Protein AF-A0A8S0W177-F1 (afdb_monomer_lite)

Sequence (108 aa):
MKLSSIFYAFTLFVAVAQGSSEYDELEARQWLDDLSARELVLDYHARSGVLEEFSTRELIDELQGRLERRGQGHSKPKPPPPYVCPYCGAKYNTAKEAKDCSKFCKAK

pLDDT: mean 79.15, std 9.21, range [53.62, 91.69]

Organism: Cyclocybe aegerita (NCBI:txid1973307)

Structure (mmCIF, N/CA/C/O backbone):
data_AF-A0A8S0W177-F1
#
_entry.id   AF-A0A8S0W177-F1
#
loop_
_atom_site.group_PDB
_atom_site.id
_atom_site.type_symbol
_atom_site.label_atom_id
_atom_site.label_alt_id
_atom_site.label_comp_id
_atom_site.label_asym_id
_atom_site.label_entity_id
_atom_site.label_seq_id
_atom_site.pdbx_PDB_ins_code
_atom_site.Cartn_x
_atom_site.Cartn_y
_atom_site.Cartn_z
_atom_site.occupancy
_atom_site.B_iso_or_equiv
_atom_site.auth_seq_id
_atom_site.auth_comp_id
_atom_site.auth_asym_id
_atom_site.auth_atom_id
_atom_site.pdbx_PDB_model_num
ATOM 1 N N . MET A 1 1 ? 56.569 -14.105 -56.893 1.00 53.62 1 MET A N 1
ATOM 2 C CA . MET A 1 1 ? 55.993 -14.446 -55.569 1.00 53.62 1 MET A CA 1
ATOM 3 C C . MET A 1 1 ? 55.745 -13.186 -54.720 1.00 53.62 1 MET A C 1
ATOM 5 O O . MET A 1 1 ? 56.339 -13.046 -53.664 1.00 53.62 1 MET A O 1
ATOM 9 N N . LYS A 1 2 ? 54.907 -12.236 -55.170 1.00 58.22 2 LYS A N 1
ATOM 10 C CA . LYS A 1 2 ? 54.583 -11.006 -54.398 1.00 58.22 2 LYS A CA 1
ATOM 11 C C . LYS A 1 2 ? 53.079 -10.740 -54.230 1.00 58.22 2 LYS A C 1
ATOM 13 O O . LYS A 1 2 ? 52.703 -9.927 -53.400 1.00 58.22 2 LYS A O 1
ATOM 18 N N . LEU A 1 3 ? 52.228 -11.453 -54.975 1.00 64.44 3 LEU A N 1
ATOM 19 C CA . LEU A 1 3 ? 50.773 -11.279 -54.930 1.00 64.44 3 LEU A CA 1
ATOM 20 C C . LEU A 1 3 ? 50.144 -11.862 -53.656 1.00 64.44 3 LEU A C 1
ATOM 22 O O . LEU A 1 3 ? 49.213 -11.261 -53.1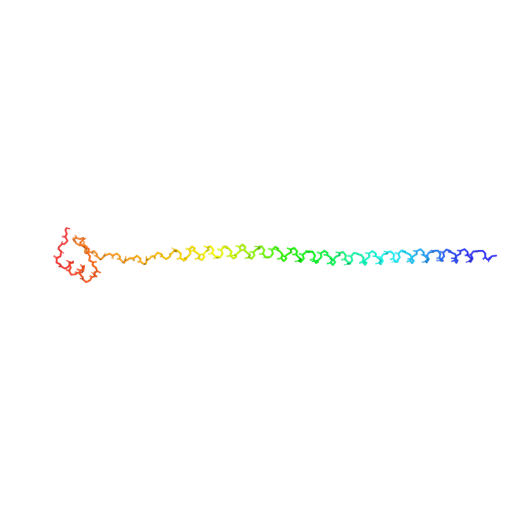39 1.00 64.44 3 LEU A O 1
ATOM 26 N N . SER A 1 4 ? 50.670 -12.959 -53.090 1.00 71.38 4 SER A N 1
ATOM 27 C CA . SER A 1 4 ? 50.062 -13.549 -51.884 1.00 71.38 4 SER A CA 1
ATOM 28 C C . SER A 1 4 ? 50.151 -12.625 -50.667 1.00 71.38 4 SER A C 1
ATOM 30 O O . SER A 1 4 ? 49.182 -12.514 -49.930 1.00 71.38 4 SER A O 1
ATOM 32 N N . SER A 1 5 ? 51.254 -11.886 -50.500 1.00 72.38 5 SER A N 1
ATOM 33 C CA . SER A 1 5 ? 51.424 -10.931 -49.392 1.00 72.38 5 SER A CA 1
ATOM 34 C C . SER A 1 5 ? 50.380 -9.805 -49.420 1.00 72.38 5 SER A C 1
ATOM 36 O O . SER A 1 5 ? 49.825 -9.437 -48.388 1.00 72.38 5 SER A O 1
ATOM 38 N N . ILE A 1 6 ? 50.043 -9.312 -50.618 1.00 79.25 6 ILE A N 1
ATOM 39 C CA . ILE A 1 6 ? 49.026 -8.266 -50.802 1.00 79.25 6 ILE A CA 1
ATOM 40 C C . ILE A 1 6 ? 47.628 -8.818 -50.500 1.00 79.25 6 ILE A C 1
ATOM 42 O O . ILE A 1 6 ? 46.839 -8.149 -49.839 1.00 79.25 6 ILE A O 1
ATOM 46 N N . PHE A 1 7 ? 47.338 -10.053 -50.921 1.00 79.75 7 PHE A N 1
ATOM 47 C CA . PHE A 1 7 ? 46.072 -10.716 -50.601 1.00 79.75 7 PHE A CA 1
ATOM 48 C C . PHE A 1 7 ? 45.883 -10.901 -49.092 1.00 79.75 7 PHE A C 1
ATOM 50 O O . PHE A 1 7 ? 44.824 -10.554 -48.579 1.00 79.75 7 PHE A O 1
ATOM 57 N N . TYR A 1 8 ? 46.910 -11.363 -48.370 1.00 81.50 8 TYR A N 1
ATOM 58 C CA . TYR A 1 8 ? 46.830 -11.517 -46.914 1.00 81.50 8 TYR A CA 1
ATOM 59 C C . TYR A 1 8 ? 46.623 -10.183 -46.193 1.00 81.50 8 TYR A C 1
ATOM 61 O O . TYR A 1 8 ? 45.790 -10.097 -45.289 1.00 81.50 8 TYR A O 1
ATOM 69 N N . ALA A 1 9 ? 47.329 -9.131 -46.617 1.00 81.06 9 ALA A N 1
ATOM 70 C CA . ALA A 1 9 ? 47.154 -7.794 -46.058 1.00 81.06 9 ALA A CA 1
ATOM 71 C C . ALA A 1 9 ? 45.731 -7.259 -46.289 1.00 81.06 9 ALA A C 1
ATOM 73 O O . ALA A 1 9 ? 45.131 -6.694 -45.376 1.00 81.06 9 ALA A O 1
ATOM 74 N N . PHE A 1 10 ? 45.161 -7.491 -47.475 1.00 81.25 10 PHE A N 1
ATOM 75 C CA . PHE A 1 10 ? 43.802 -7.061 -47.796 1.00 81.25 10 PHE A CA 1
ATOM 76 C C . PHE A 1 10 ? 42.750 -7.823 -46.980 1.00 81.25 10 PHE A C 1
ATOM 78 O O . PHE A 1 10 ? 41.836 -7.211 -46.435 1.00 81.25 10 PHE A O 1
ATOM 85 N N . THR A 1 11 ? 42.904 -9.142 -46.818 1.00 80.44 11 THR A N 1
ATOM 86 C CA . THR A 1 11 ? 41.987 -9.942 -45.989 1.00 80.44 11 THR A CA 1
ATOM 87 C C . THR A 1 11 ? 42.041 -9.555 -44.513 1.00 80.44 11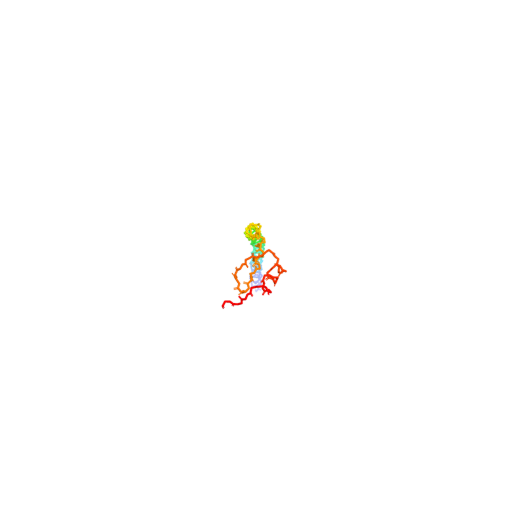 THR A C 1
ATOM 89 O O . THR A 1 11 ? 41.000 -9.496 -43.867 1.00 80.44 11 THR A O 1
ATOM 92 N N . LEU A 1 12 ? 43.229 -9.235 -43.987 1.00 80.75 12 LEU A N 1
ATOM 93 C CA . LEU A 1 12 ? 43.383 -8.746 -42.614 1.00 80.75 12 LEU A CA 1
ATOM 94 C C . LEU A 1 12 ? 42.721 -7.379 -42.427 1.00 80.75 12 LEU A C 1
ATOM 96 O O . LEU A 1 12 ? 42.032 -7.172 -41.436 1.00 80.75 12 LEU A O 1
ATOM 100 N N . PHE A 1 13 ? 42.888 -6.463 -43.383 1.00 79.38 13 PHE A N 1
ATOM 101 C CA . PHE A 1 13 ? 42.286 -5.133 -43.305 1.00 79.38 13 PHE A CA 1
ATOM 102 C C . PHE A 1 13 ? 40.753 -5.188 -43.344 1.00 79.38 13 PHE A C 1
ATOM 104 O O . PHE A 1 13 ? 40.099 -4.528 -42.543 1.00 79.38 13 PHE A O 1
ATOM 111 N N . VAL A 1 14 ? 40.178 -6.016 -44.224 1.00 80.69 14 VAL A N 1
ATOM 112 C CA . VAL A 1 14 ? 38.722 -6.226 -44.288 1.00 80.69 14 VAL A CA 1
ATOM 113 C C . VAL A 1 14 ? 38.199 -6.858 -42.997 1.00 80.69 14 VAL A C 1
ATOM 115 O O . VAL A 1 14 ? 37.195 -6.390 -42.471 1.00 80.69 14 VAL A O 1
ATOM 118 N N . ALA A 1 15 ? 38.896 -7.857 -42.445 1.00 75.62 15 ALA A N 1
ATOM 119 C CA . ALA A 1 15 ? 38.500 -8.489 -41.186 1.00 75.62 15 ALA A CA 1
ATOM 120 C C . ALA A 1 15 ? 38.542 -7.512 -39.997 1.00 75.62 15 ALA A C 1
ATOM 122 O O . ALA A 1 15 ? 37.631 -7.507 -39.175 1.00 75.62 15 ALA A O 1
ATOM 123 N N . VAL A 1 16 ? 39.565 -6.653 -39.922 1.00 75.50 16 VAL A N 1
ATOM 124 C CA . VAL A 1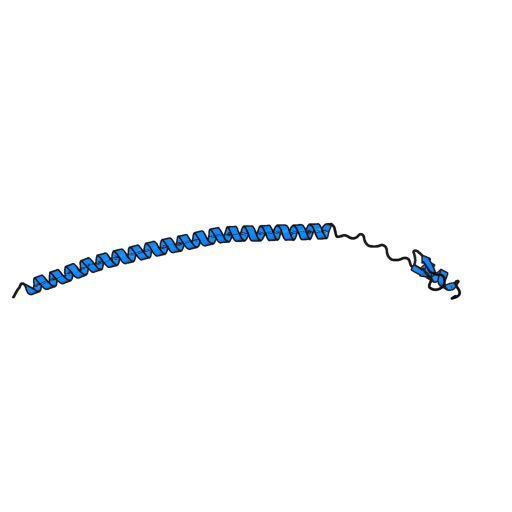 16 ? 39.666 -5.618 -38.879 1.00 75.50 16 VAL A CA 1
ATOM 125 C C . VAL A 1 16 ? 38.576 -4.557 -39.043 1.00 75.50 16 VAL A C 1
ATOM 127 O O . VAL A 1 16 ? 37.961 -4.178 -38.053 1.00 75.50 16 VAL A O 1
ATOM 130 N N . ALA A 1 17 ? 38.294 -4.116 -40.273 1.00 72.88 17 ALA A N 1
ATOM 131 C CA . ALA A 1 17 ? 37.257 -3.121 -40.544 1.00 72.88 17 ALA A CA 1
ATOM 132 C C . ALA A 1 17 ? 35.837 -3.641 -40.244 1.00 72.88 17 ALA A C 1
ATOM 134 O O . ALA A 1 17 ? 35.007 -2.903 -39.715 1.00 72.88 17 ALA A O 1
ATOM 135 N N . GLN A 1 18 ? 35.559 -4.912 -40.553 1.00 73.94 18 GLN A N 1
ATOM 136 C CA . GLN A 1 18 ? 34.291 -5.558 -40.196 1.00 73.94 18 GLN A CA 1
ATOM 137 C C . GLN A 1 18 ? 34.173 -5.738 -38.680 1.00 73.94 18 GLN A C 1
ATOM 139 O O . GLN A 1 18 ? 33.160 -5.352 -38.098 1.00 73.94 18 GLN A O 1
ATOM 144 N N . GLY A 1 19 ? 35.240 -6.214 -38.031 1.00 70.06 19 GLY A N 1
ATOM 145 C CA . GLY A 1 19 ? 35.283 -6.366 -36.579 1.00 70.06 19 GLY A CA 1
ATOM 146 C C . GLY A 1 19 ? 35.056 -5.049 -35.836 1.00 70.06 19 GLY A C 1
ATOM 147 O O . GLY A 1 19 ? 34.295 -5.029 -34.877 1.00 70.06 19 GLY A O 1
ATOM 148 N N . SER A 1 20 ? 35.636 -3.931 -36.294 1.00 68.44 20 SER A N 1
ATOM 149 C CA . SER A 1 20 ? 35.395 -2.625 -35.662 1.00 68.44 20 SER A CA 1
ATOM 150 C C . SER A 1 20 ? 33.940 -2.171 -35.778 1.00 68.44 20 SER A C 1
ATOM 152 O O . SER A 1 20 ? 33.392 -1.667 -34.806 1.00 68.44 20 SER A O 1
ATOM 154 N N . SER A 1 21 ? 33.289 -2.396 -36.927 1.00 72.31 21 SER A N 1
ATOM 155 C CA . SER A 1 21 ? 31.881 -2.009 -37.099 1.00 72.31 21 SER A CA 1
ATOM 156 C C . SER A 1 21 ? 30.920 -2.836 -36.243 1.00 72.31 21 SER A C 1
ATOM 158 O O . SER A 1 21 ? 29.949 -2.299 -35.720 1.00 72.31 21 SER A O 1
ATOM 160 N N . GLU A 1 22 ? 31.207 -4.128 -36.062 1.00 72.50 22 GLU A N 1
ATOM 161 C CA . GLU A 1 22 ? 30.406 -5.002 -35.201 1.00 72.50 22 GLU A CA 1
ATOM 162 C C . GLU A 1 22 ? 30.591 -4.656 -33.718 1.00 72.50 22 GLU A C 1
ATOM 164 O O . GLU A 1 22 ? 29.627 -4.700 -32.955 1.00 72.50 22 GLU A O 1
ATOM 169 N N . TYR A 1 23 ? 31.807 -4.270 -33.311 1.00 74.31 23 TYR A N 1
ATOM 170 C CA . TYR A 1 23 ? 32.082 -3.792 -31.953 1.00 74.31 23 TYR A CA 1
ATOM 171 C C . TYR A 1 23 ? 31.312 -2.505 -31.632 1.00 74.31 23 TYR A C 1
ATOM 173 O O . TYR A 1 23 ? 30.645 -2.451 -30.598 1.00 74.31 23 TYR A O 1
ATOM 181 N N . ASP A 1 24 ? 31.340 -1.519 -32.534 1.00 81.12 24 ASP A N 1
ATOM 182 C CA . ASP A 1 24 ? 30.609 -0.256 -32.365 1.00 81.12 24 ASP A CA 1
ATOM 183 C C . ASP A 1 24 ? 29.087 -0.483 -32.291 1.00 81.12 24 ASP A C 1
ATOM 185 O O . ASP A 1 24 ? 28.388 0.142 -31.490 1.00 81.12 24 ASP A O 1
ATOM 189 N N . GLU A 1 25 ? 28.548 -1.409 -33.093 1.00 84.50 25 GLU A N 1
ATOM 190 C CA . GLU A 1 25 ? 27.122 -1.751 -33.054 1.00 84.50 25 GLU A CA 1
ATOM 191 C C . GLU A 1 25 ? 26.725 -2.429 -31.732 1.00 84.50 25 GLU A C 1
ATOM 193 O O . GLU A 1 25 ? 25.659 -2.148 -31.176 1.00 84.50 25 GLU A O 1
ATOM 198 N N . LEU A 1 26 ? 27.574 -3.314 -31.206 1.00 83.75 26 LEU A N 1
ATOM 199 C CA . LEU A 1 26 ? 27.302 -4.039 -29.967 1.00 83.75 26 LEU A CA 1
ATOM 200 C C . LEU A 1 26 ? 27.366 -3.116 -28.741 1.00 83.75 26 LEU A C 1
ATOM 202 O O . LEU A 1 26 ? 26.524 -3.228 -27.847 1.00 83.75 26 LEU A O 1
ATOM 206 N N . GLU A 1 27 ? 28.306 -2.168 -28.731 1.00 86.56 27 GLU A N 1
ATOM 207 C CA . GLU A 1 27 ? 28.409 -1.124 -27.705 1.00 86.56 27 GLU A CA 1
ATOM 208 C C . GLU A 1 27 ? 27.202 -0.172 -27.745 1.00 86.56 27 GLU A C 1
ATOM 210 O O . GLU A 1 27 ? 26.599 0.113 -26.707 1.00 86.56 27 GLU A O 1
ATOM 215 N N . ALA A 1 28 ? 26.768 0.246 -28.939 1.00 86.06 28 ALA A N 1
ATOM 216 C CA . ALA A 1 28 ? 25.574 1.077 -29.098 1.00 86.06 28 ALA A CA 1
ATOM 217 C C . ALA A 1 28 ? 24.299 0.376 -28.594 1.00 86.06 28 ALA A C 1
ATOM 219 O O . ALA A 1 28 ? 23.452 1.010 -27.958 1.00 86.06 28 ALA A O 1
ATOM 220 N N . ARG A 1 29 ? 24.163 -0.935 -28.838 1.00 87.69 29 ARG A N 1
ATOM 221 C CA . ARG A 1 29 ? 23.042 -1.736 -28.316 1.00 87.69 29 ARG A CA 1
ATOM 222 C C . ARG A 1 29 ? 23.073 -1.840 -26.796 1.00 87.69 29 ARG A C 1
ATOM 224 O O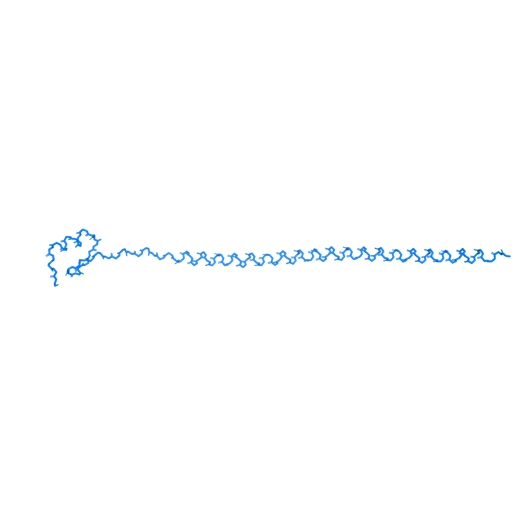 . ARG A 1 29 ? 22.048 -1.598 -26.171 1.00 87.69 29 ARG A O 1
ATOM 231 N N . GLN A 1 30 ? 24.232 -2.128 -26.201 1.00 89.00 30 GLN A N 1
ATOM 232 C CA . GLN A 1 30 ? 24.366 -2.173 -24.739 1.00 89.00 30 GLN A CA 1
ATOM 233 C C . GLN A 1 30 ? 24.005 -0.837 -24.089 1.00 89.00 30 GLN A C 1
ATOM 235 O O . GLN A 1 30 ? 23.321 -0.813 -23.070 1.00 89.00 30 GLN A O 1
ATOM 240 N N . TRP A 1 31 ? 24.4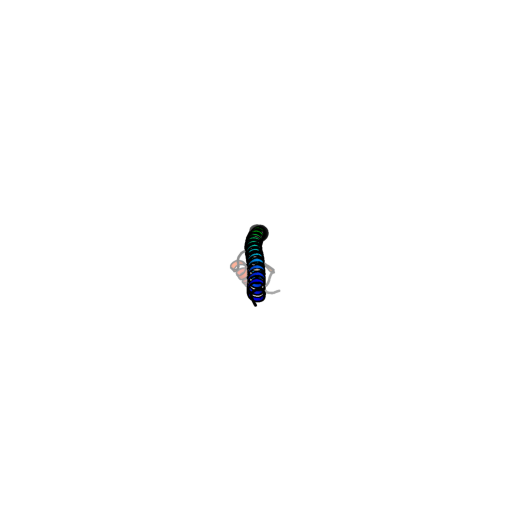09 0.279 -24.694 1.00 88.38 31 TRP A N 1
ATOM 241 C CA . TRP A 1 31 ? 24.067 1.604 -24.186 1.00 88.38 31 TRP A CA 1
ATOM 242 C C . TRP A 1 31 ? 22.557 1.890 -24.235 1.00 88.38 31 TRP A C 1
ATOM 244 O O . TRP A 1 31 ? 21.998 2.449 -23.288 1.00 88.38 31 TRP A O 1
ATOM 254 N N . LEU A 1 32 ? 21.883 1.485 -25.317 1.00 89.62 32 LEU A N 1
ATOM 255 C CA . LEU A 1 32 ? 20.426 1.592 -25.435 1.00 89.62 32 LEU A CA 1
ATOM 256 C C . LEU A 1 32 ? 19.701 0.695 -24.428 1.00 89.62 32 LEU A C 1
ATOM 258 O O . LEU A 1 32 ? 18.740 1.144 -23.801 1.00 89.62 32 LEU A O 1
ATOM 262 N N . ASP A 1 33 ? 20.176 -0.535 -24.237 1.00 90.94 33 ASP A N 1
ATOM 263 C CA . ASP A 1 33 ? 19.617 -1.458 -23.251 1.00 90.94 33 ASP A CA 1
ATOM 264 C C . ASP A 1 33 ? 19.743 -0.879 -21.833 1.00 90.94 33 ASP A C 1
ATOM 266 O O . ASP A 1 33 ? 18.753 -0.835 -21.101 1.00 90.94 33 ASP A O 1
ATOM 270 N N . ASP A 1 34 ? 20.904 -0.326 -21.472 1.00 89.19 34 ASP A N 1
ATOM 271 C CA . ASP A 1 34 ? 21.136 0.324 -20.175 1.00 89.19 34 ASP A CA 1
ATOM 272 C C . ASP A 1 34 ? 20.215 1.531 -19.940 1.00 89.19 34 ASP A C 1
ATOM 274 O O . ASP A 1 34 ? 19.692 1.728 -18.836 1.00 89.19 34 ASP A O 1
ATOM 278 N N . LEU A 1 35 ? 19.988 2.348 -20.970 1.00 87.38 35 LEU A N 1
ATOM 279 C CA . LEU A 1 35 ? 19.033 3.455 -20.908 1.00 87.38 35 LEU A CA 1
ATOM 280 C C . LEU A 1 35 ? 17.603 2.961 -20.710 1.00 87.38 35 LEU A C 1
ATOM 282 O O . LEU A 1 35 ? 16.903 3.465 -19.829 1.00 87.38 35 LEU A O 1
ATOM 286 N N . SER A 1 36 ? 17.195 1.956 -21.485 1.00 88.88 36 SER A N 1
ATOM 287 C CA . SER A 1 36 ? 15.855 1.376 -21.404 1.00 88.88 36 SER A CA 1
ATOM 288 C C . SER A 1 36 ? 15.592 0.746 -20.032 1.00 88.88 36 SER A C 1
ATOM 290 O O . SER A 1 36 ? 14.521 0.930 -19.451 1.00 88.88 36 SER A O 1
ATOM 292 N N . ALA A 1 37 ? 16.596 0.082 -19.452 1.00 88.88 37 ALA A N 1
ATOM 293 C CA . ALA A 1 37 ? 16.513 -0.508 -18.124 1.00 88.88 37 ALA A CA 1
ATOM 294 C C . ALA A 1 37 ? 16.329 0.566 -17.043 1.00 88.88 37 ALA A C 1
ATOM 296 O O . ALA A 1 37 ? 15.505 0.404 -16.141 1.00 88.88 37 ALA A O 1
ATOM 297 N N . ARG A 1 38 ? 17.049 1.691 -17.141 1.00 86.12 38 ARG A N 1
ATOM 298 C CA . ARG A 1 38 ? 16.875 2.822 -16.215 1.00 86.12 38 ARG A CA 1
ATOM 299 C C . ARG A 1 38 ? 15.488 3.442 -16.326 1.00 86.12 38 ARG A C 1
ATOM 301 O O . ARG A 1 38 ? 14.882 3.739 -15.300 1.00 86.12 38 ARG A O 1
ATOM 308 N N . GLU A 1 39 ? 14.982 3.622 -17.542 1.00 85.81 39 GLU 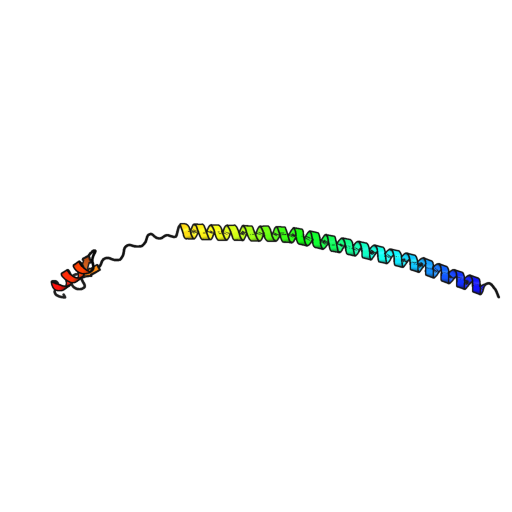A N 1
ATOM 309 C CA . GLU A 1 39 ? 13.644 4.173 -17.769 1.00 85.81 39 GLU A CA 1
ATOM 310 C C . GLU A 1 39 ? 12.553 3.269 -17.178 1.00 85.81 39 GLU A C 1
ATOM 312 O O . GLU A 1 39 ? 11.677 3.750 -16.458 1.00 85.81 39 GLU A O 1
ATOM 317 N N . LEU A 1 40 ? 12.664 1.952 -17.371 1.00 86.69 40 LEU A N 1
ATOM 318 C CA . LEU A 1 40 ? 11.761 0.964 -16.772 1.00 86.69 40 LEU A CA 1
ATOM 319 C C . LEU A 1 40 ? 11.767 1.009 -15.238 1.00 86.69 40 LEU A C 1
ATOM 321 O O . LEU A 1 40 ? 10.712 0.899 -14.613 1.00 86.69 40 LEU A O 1
ATOM 325 N N . VAL A 1 41 ? 12.937 1.189 -14.619 1.00 88.38 41 VAL A N 1
ATOM 326 C CA . VAL A 1 41 ? 13.054 1.324 -13.158 1.00 88.38 41 VAL A CA 1
ATOM 327 C C . VAL A 1 41 ? 12.370 2.601 -12.665 1.00 88.38 41 VAL A C 1
ATOM 329 O O . VAL A 1 41 ? 11.668 2.571 -11.653 1.00 88.38 41 VAL A O 1
ATOM 332 N N . LEU A 1 42 ? 12.526 3.716 -13.381 1.00 87.44 42 LEU A N 1
ATOM 333 C CA . LEU A 1 42 ? 11.863 4.975 -13.034 1.00 87.44 42 LEU A CA 1
ATOM 334 C C . LEU A 1 42 ? 10.336 4.877 -13.171 1.00 87.44 42 LEU A C 1
ATOM 336 O O . LEU A 1 42 ? 9.624 5.312 -12.265 1.00 87.44 42 LEU A O 1
ATOM 340 N N . ASP A 1 43 ? 9.832 4.266 -14.247 1.00 86.69 43 ASP A N 1
ATOM 341 C CA . ASP A 1 43 ? 8.392 4.030 -14.437 1.00 86.69 43 ASP A CA 1
ATOM 342 C C . ASP A 1 43 ? 7.830 3.099 -13.353 1.00 86.69 43 ASP A C 1
ATOM 344 O O . ASP A 1 43 ? 6.786 3.383 -12.762 1.00 86.69 43 ASP A O 1
ATOM 348 N N . TYR A 1 44 ? 8.557 2.031 -13.004 1.00 87.38 44 TYR A N 1
ATOM 349 C CA . TYR A 1 44 ? 8.181 1.159 -11.893 1.00 87.38 44 TYR A CA 1
ATOM 350 C C . TYR A 1 44 ? 8.052 1.937 -10.579 1.00 87.38 44 TYR A C 1
ATOM 352 O O . TYR A 1 44 ? 7.036 1.805 -9.898 1.00 87.38 44 TYR A O 1
ATOM 360 N N . HIS A 1 45 ? 9.031 2.783 -10.241 1.00 86.50 45 HIS A N 1
ATOM 361 C CA . HIS A 1 45 ? 8.987 3.590 -9.020 1.00 86.50 45 HIS A CA 1
ATOM 362 C C . HIS A 1 45 ? 7.842 4.610 -9.012 1.00 86.50 45 HIS A C 1
ATOM 364 O O . HIS A 1 45 ? 7.191 4.799 -7.981 1.00 86.50 45 HIS A O 1
ATOM 370 N N . ALA A 1 46 ? 7.555 5.242 -10.152 1.00 83.44 46 ALA A N 1
ATOM 371 C CA . ALA A 1 46 ? 6.422 6.153 -10.278 1.00 83.44 46 ALA A CA 1
ATOM 372 C C . ALA A 1 46 ? 5.090 5.421 -10.046 1.00 83.44 46 ALA A C 1
ATOM 374 O O . ALA A 1 46 ? 4.252 5.876 -9.266 1.00 83.44 46 ALA A O 1
ATOM 375 N N . ARG A 1 47 ? 4.914 4.242 -10.657 1.00 79.56 47 ARG A N 1
ATOM 376 C CA . ARG A 1 47 ? 3.716 3.412 -10.464 1.00 79.56 47 ARG A CA 1
ATOM 377 C C . ARG A 1 47 ? 3.605 2.876 -9.041 1.00 79.56 47 ARG A C 1
ATOM 379 O O . ARG A 1 47 ? 2.508 2.876 -8.487 1.00 79.56 47 ARG A O 1
ATOM 386 N N . SER A 1 48 ? 4.713 2.448 -8.433 1.00 77.19 48 SER A N 1
ATOM 387 C CA . SER A 1 48 ? 4.706 1.949 -7.057 1.00 77.19 48 SER A CA 1
ATOM 388 C C . SER A 1 48 ? 4.332 3.045 -6.062 1.00 77.19 48 SER A C 1
ATOM 390 O O . SER A 1 48 ? 3.546 2.779 -5.161 1.00 77.19 48 SER A O 1
ATOM 392 N N . GLY A 1 49 ? 4.818 4.277 -6.255 1.00 73.25 49 GLY A N 1
ATOM 393 C CA . GLY A 1 49 ? 4.458 5.411 -5.396 1.00 73.25 49 GLY A CA 1
ATOM 394 C C . GLY A 1 49 ? 2.967 5.753 -5.461 1.00 73.25 49 GLY A C 1
ATOM 395 O O . GLY A 1 49 ? 2.340 5.997 -4.434 1.00 73.25 49 GLY A O 1
ATOM 396 N N . VAL A 1 50 ? 2.367 5.685 -6.653 1.00 70.75 50 VAL A N 1
ATOM 397 C CA . VAL A 1 50 ? 0.919 5.885 -6.828 1.00 70.75 50 VAL A CA 1
ATOM 398 C C . VAL A 1 50 ? 0.112 4.773 -6.145 1.00 70.75 50 VAL A C 1
ATOM 400 O O . VAL A 1 50 ? -0.876 5.055 -5.469 1.00 70.75 50 VAL A O 1
ATOM 403 N N . LEU A 1 51 ? 0.528 3.509 -6.276 1.00 69.62 51 LEU A N 1
ATOM 404 C CA . LEU A 1 51 ? -0.127 2.381 -5.598 1.00 69.62 51 LEU A CA 1
ATOM 405 C C . LEU A 1 51 ? -0.011 2.473 -4.069 1.00 69.62 51 LEU A C 1
ATOM 407 O O . LEU A 1 51 ? -0.970 2.170 -3.358 1.00 69.62 51 LEU A O 1
ATOM 411 N N . GLU A 1 52 ? 1.134 2.923 -3.561 1.00 77.12 52 GLU A N 1
ATOM 412 C CA . GLU A 1 52 ? 1.343 3.173 -2.135 1.00 77.12 52 GLU A CA 1
ATOM 413 C C . GLU A 1 52 ? 0.424 4.298 -1.625 1.00 77.12 52 GLU A C 1
ATOM 415 O O . GLU A 1 52 ? -0.221 4.142 -0.583 1.00 77.12 52 GLU A O 1
ATOM 420 N N . GLU A 1 53 ? 0.253 5.384 -2.388 1.00 71.25 53 GLU A N 1
ATOM 421 C CA . GLU A 1 53 ? -0.694 6.457 -2.054 1.00 71.25 53 GLU A CA 1
ATOM 422 C C . GLU A 1 53 ? -2.150 5.953 -1.998 1.00 71.25 53 GLU A C 1
ATOM 424 O O . GLU A 1 53 ? -2.895 6.297 -1.078 1.00 71.25 53 GLU A O 1
ATOM 429 N N . PHE A 1 54 ? -2.566 5.089 -2.930 1.00 63.47 54 PHE A N 1
ATOM 430 C CA . PHE A 1 54 ? -3.901 4.483 -2.873 1.00 63.47 54 PHE A CA 1
ATOM 431 C C . PHE A 1 54 ? -4.077 3.590 -1.640 1.00 63.47 54 PHE A C 1
ATOM 433 O O . PHE A 1 54 ? -5.077 3.718 -0.932 1.00 63.47 54 PHE A O 1
ATOM 440 N N . SER A 1 55 ? -3.083 2.752 -1.332 1.00 68.75 55 SER A N 1
ATOM 441 C CA . SER A 1 55 ? -3.134 1.862 -0.164 1.00 68.75 55 SER A CA 1
ATOM 442 C C . SER A 1 55 ? -3.213 2.627 1.163 1.00 68.75 55 SER A C 1
ATOM 444 O O . SER A 1 55 ? -3.920 2.227 2.088 1.00 68.75 55 SER A O 1
ATOM 446 N N . THR A 1 56 ? -2.523 3.766 1.253 1.00 76.44 56 THR A N 1
ATOM 447 C CA . THR A 1 56 ? -2.509 4.599 2.459 1.00 76.44 56 THR A CA 1
ATOM 448 C C . THR A 1 56 ? -3.818 5.359 2.633 1.00 76.44 56 THR A C 1
ATOM 450 O O . THR A 1 56 ? -4.297 5.460 3.761 1.00 76.44 56 THR A O 1
ATOM 453 N N . ARG A 1 57 ? -4.453 5.827 1.549 1.00 74.06 57 ARG A N 1
ATOM 454 C CA . ARG A 1 57 ? -5.786 6.450 1.615 1.00 74.06 57 ARG A CA 1
ATOM 455 C C . ARG A 1 57 ? -6.870 5.475 2.061 1.00 74.06 57 ARG A C 1
ATOM 457 O O . ARG A 1 57 ? -7.612 5.801 2.982 1.00 74.06 57 ARG A O 1
ATOM 464 N N . GLU A 1 58 ? -6.919 4.276 1.485 1.00 75.25 58 GLU A N 1
ATOM 465 C CA . GLU A 1 58 ? -7.888 3.251 1.904 1.00 75.25 58 GLU A CA 1
ATOM 466 C C . GLU A 1 58 ? -7.715 2.877 3.385 1.00 75.25 58 GLU A C 1
ATOM 468 O O . GLU A 1 58 ? -8.695 2.754 4.124 1.00 75.25 58 GLU A O 1
ATOM 473 N N . LEU A 1 59 ? -6.465 2.771 3.852 1.00 75.56 59 LEU A N 1
ATOM 474 C CA . LEU A 1 59 ? -6.161 2.517 5.259 1.00 75.56 59 LEU A CA 1
ATOM 475 C C . LEU A 1 59 ? -6.614 3.671 6.171 1.00 75.56 59 LEU A C 1
ATOM 477 O O . LEU A 1 59 ? -7.140 3.426 7.260 1.00 75.56 59 LEU A O 1
ATOM 481 N N . ILE A 1 60 ? -6.415 4.924 5.749 1.00 80.69 60 ILE A N 1
ATOM 482 C CA . ILE A 1 60 ? -6.871 6.113 6.484 1.00 80.69 60 ILE A CA 1
ATOM 483 C C . ILE A 1 60 ? -8.399 6.109 6.604 1.00 80.69 60 ILE A C 1
ATOM 485 O O . ILE A 1 60 ? -8.911 6.278 7.714 1.00 80.69 60 ILE A O 1
ATOM 489 N N . ASP A 1 61 ? -9.116 5.840 5.513 1.00 83.38 61 ASP A N 1
ATOM 490 C CA . ASP A 1 61 ? -10.580 5.777 5.504 1.00 83.38 61 ASP A CA 1
ATOM 491 C C . ASP A 1 61 ? -11.104 4.653 6.414 1.00 83.38 61 ASP A C 1
ATOM 493 O O . ASP A 1 61 ? -12.054 4.847 7.184 1.00 83.38 61 ASP A O 1
ATOM 497 N N . GLU A 1 62 ? -10.455 3.483 6.414 1.00 80.88 62 GLU A N 1
ATOM 498 C CA . GLU A 1 62 ? -10.813 2.387 7.318 1.00 80.88 62 GLU A CA 1
ATOM 499 C C . GLU A 1 62 ? -10.601 2.773 8.791 1.00 80.88 62 GLU A C 1
ATOM 501 O O . GLU A 1 62 ? -11.472 2.542 9.643 1.00 80.88 62 GLU A O 1
ATOM 506 N N . LEU A 1 63 ? -9.452 3.375 9.112 1.00 80.50 63 LEU A N 1
ATOM 507 C CA . LEU A 1 63 ? -9.131 3.830 10.464 1.00 80.50 63 LEU A CA 1
ATOM 508 C C . LEU A 1 63 ? -10.109 4.907 10.939 1.00 80.50 63 LEU A C 1
ATOM 510 O O . LEU A 1 63 ? -10.587 4.831 12.077 1.00 80.50 63 LEU A O 1
ATOM 514 N N . GLN A 1 64 ? -10.461 5.853 10.070 1.00 82.50 64 GLN A N 1
ATOM 515 C CA . GLN A 1 64 ? -11.437 6.896 10.356 1.00 82.50 64 GLN A CA 1
ATOM 516 C C . GLN A 1 64 ? -12.829 6.297 10.595 1.00 82.50 64 GLN A C 1
ATOM 518 O O . GLN A 1 64 ? -13.443 6.564 11.630 1.00 82.50 64 GLN A O 1
ATOM 523 N N . GLY A 1 65 ? -13.274 5.362 9.753 1.00 80.88 65 GLY A N 1
ATOM 524 C CA . GLY A 1 65 ? -14.529 4.642 9.971 1.00 80.88 65 GLY A CA 1
ATOM 525 C C . GLY A 1 65 ? -14.543 3.838 11.280 1.00 80.88 65 GLY A C 1
ATOM 526 O O . GLY A 1 65 ? -15.564 3.758 11.968 1.00 80.88 65 GLY A O 1
ATOM 527 N N . ARG A 1 66 ? -13.410 3.249 11.689 1.00 78.19 66 ARG A N 1
ATOM 528 C CA . ARG A 1 66 ? -13.283 2.554 12.987 1.00 78.19 66 ARG A CA 1
ATOM 529 C C . ARG A 1 66 ? -13.329 3.514 14.175 1.00 78.19 66 ARG A C 1
ATOM 531 O O . ARG A 1 66 ? -13.849 3.129 15.227 1.00 78.19 66 ARG A O 1
ATOM 538 N N . LEU A 1 67 ? -12.775 4.715 14.033 1.00 76.50 67 LEU A N 1
ATOM 539 C CA . LEU A 1 67 ? -12.836 5.775 15.041 1.00 76.50 67 LEU A CA 1
ATOM 540 C C . LEU A 1 67 ? -14.266 6.285 15.211 1.00 76.50 67 LEU A C 1
ATOM 542 O O . LEU A 1 67 ? -14.753 6.328 16.339 1.00 76.50 67 LEU A O 1
ATOM 546 N N . GLU A 1 68 ? -14.972 6.565 14.118 1.00 77.44 68 GLU A N 1
ATOM 547 C CA . GLU A 1 68 ? -16.373 7.004 14.145 1.00 77.44 68 GLU A CA 1
ATOM 548 C C . GLU A 1 68 ? -17.286 5.958 14.800 1.00 77.44 68 GLU A C 1
ATOM 550 O O . GLU A 1 68 ? -18.069 6.283 15.698 1.00 77.44 68 GLU A O 1
ATOM 555 N N . ARG A 1 69 ? -17.117 4.674 14.451 1.00 71.94 69 ARG A N 1
ATOM 556 C CA . ARG A 1 69 ? -17.853 3.566 15.088 1.00 71.94 69 ARG A CA 1
ATOM 557 C C . ARG A 1 69 ? -17.557 3.436 16.585 1.00 71.94 69 ARG A C 1
ATOM 559 O O . ARG A 1 69 ? -18.455 3.101 17.354 1.00 71.94 69 ARG A O 1
ATOM 566 N N . ARG A 1 70 ? -16.320 3.699 17.023 1.00 67.19 70 ARG A N 1
ATOM 567 C CA . ARG A 1 70 ? -15.966 3.681 18.455 1.00 67.19 70 ARG A CA 1
ATOM 568 C C . ARG A 1 70 ? -16.463 4.913 19.207 1.00 67.19 70 ARG A C 1
ATOM 570 O O . ARG A 1 70 ? -16.921 4.756 20.334 1.00 67.19 70 ARG A O 1
ATOM 577 N N . GLY A 1 71 ? -16.440 6.093 18.589 1.00 62.31 71 GLY A N 1
ATOM 578 C CA . GLY A 1 71 ? -16.957 7.331 19.182 1.00 62.31 71 GLY A CA 1
ATOM 579 C C . GLY A 1 71 ? -18.471 7.296 19.409 1.00 62.31 71 GLY A C 1
ATOM 580 O O . GLY A 1 71 ? -18.960 7.813 20.411 1.00 62.31 71 GLY A O 1
ATOM 581 N N . GLN A 1 72 ? -19.214 6.612 18.536 1.00 59.38 72 GLN A N 1
ATOM 582 C CA . GLN A 1 72 ? -20.661 6.407 18.687 1.00 59.38 72 GLN A CA 1
ATOM 583 C C . GLN A 1 72 ? -21.020 5.215 19.597 1.00 59.38 72 GLN A C 1
ATOM 585 O O . GLN A 1 72 ? -22.166 5.077 20.022 1.00 59.38 72 GLN A O 1
ATOM 590 N N . GLY A 1 73 ? -20.042 4.369 19.937 1.00 55.91 73 GLY A N 1
ATOM 591 C CA . GLY A 1 73 ? -20.202 3.161 20.750 1.00 55.91 73 GLY A CA 1
ATOM 592 C C . GLY A 1 73 ? -20.082 3.369 22.262 1.00 55.91 73 GLY A C 1
ATOM 593 O O . GLY A 1 73 ? -20.055 2.386 23.003 1.00 55.91 73 GLY A O 1
ATOM 594 N N . HIS A 1 74 ? -20.018 4.612 22.752 1.00 57.44 74 HIS A N 1
ATOM 595 C CA . HIS A 1 74 ? -20.150 4.895 24.180 1.00 57.44 74 HIS A CA 1
ATOM 596 C C . HIS A 1 74 ? -21.595 4.643 24.623 1.00 57.44 74 HIS A C 1
ATOM 598 O O . HIS A 1 74 ? -22.388 5.562 24.835 1.00 57.44 74 HIS A O 1
ATOM 604 N N . SER A 1 75 ? -21.947 3.365 24.787 1.00 63.16 75 SER A N 1
ATOM 605 C CA . SER A 1 75 ? -23.086 2.967 25.597 1.00 63.16 75 SER A CA 1
ATOM 606 C C . SER A 1 75 ? -22.915 3.656 26.945 1.00 63.16 75 SER A C 1
ATOM 608 O O . SER A 1 75 ? -21.948 3.376 27.661 1.00 63.16 75 SER A O 1
ATOM 610 N N . LYS A 1 76 ? -23.810 4.596 27.268 1.00 66.62 76 LYS A N 1
ATOM 611 C CA . LYS A 1 76 ? -23.863 5.214 28.596 1.00 66.62 76 LYS A CA 1
ATOM 612 C C . LYS A 1 76 ? -23.725 4.093 29.633 1.00 66.62 76 LYS A C 1
ATOM 614 O O . LYS A 1 76 ? -24.371 3.057 29.440 1.00 66.62 76 LYS A O 1
ATOM 619 N N . PRO A 1 77 ? -22.891 4.249 30.678 1.00 70.00 77 PRO A N 1
ATOM 620 C CA . PRO A 1 77 ? -22.736 3.213 31.688 1.00 70.00 77 PRO A CA 1
ATOM 621 C C . PRO A 1 77 ? -24.129 2.828 32.181 1.00 70.00 77 PRO A C 1
ATOM 623 O O . PRO A 1 77 ? -24.877 3.672 32.680 1.00 70.00 77 PRO A O 1
ATOM 626 N N . LYS A 1 78 ? -24.521 1.574 31.930 1.00 73.12 78 LYS A N 1
ATOM 627 C CA . LYS A 1 78 ? -25.830 1.070 32.336 1.00 73.12 78 LYS A CA 1
ATOM 628 C C . LYS A 1 78 ? -25.899 1.228 33.858 1.00 73.12 78 LYS A C 1
ATOM 630 O O . LYS A 1 78 ? -24.966 0.774 34.525 1.00 73.12 78 LYS A O 1
ATOM 635 N N . PRO A 1 79 ? -26.937 1.881 34.413 1.00 76.88 79 PRO A N 1
ATOM 636 C CA . PRO A 1 79 ? -27.047 2.006 35.857 1.00 76.88 79 PRO A CA 1
ATOM 637 C C . PRO A 1 79 ? -27.013 0.602 36.478 1.00 76.88 79 PRO A C 1
ATOM 639 O O . PRO A 1 79 ? -27.563 -0.335 35.880 1.00 76.88 79 PRO A O 1
ATOM 642 N N . PRO A 1 80 ? -26.343 0.430 37.632 1.00 79.25 80 PRO A N 1
ATOM 643 C CA . PRO A 1 80 ? -26.285 -0.863 38.293 1.00 79.25 80 PRO A CA 1
ATOM 644 C C . PRO A 1 80 ? -27.712 -1.370 38.549 1.00 79.25 80 PRO A C 1
ATOM 646 O O . PRO A 1 80 ? -28.608 -0.568 38.835 1.00 79.25 80 PRO A O 1
ATOM 649 N N . PRO A 1 81 ? -27.957 -2.684 38.412 1.00 81.19 81 PRO A N 1
ATOM 650 C CA . PRO A 1 81 ? -29.269 -3.245 38.696 1.00 81.19 81 PRO A CA 1
ATOM 651 C C . PRO A 1 81 ? -29.661 -2.955 40.157 1.00 81.19 81 PRO A C 1
ATOM 653 O O . PRO A 1 81 ? -28.789 -2.954 41.030 1.00 81.19 81 PRO A O 1
ATOM 656 N N . PRO A 1 82 ? -30.951 -2.707 40.444 1.00 88.25 82 PRO A N 1
ATOM 657 C CA . PRO A 1 82 ? -31.406 -2.437 41.804 1.00 88.25 82 PRO A CA 1
ATOM 658 C C . PRO A 1 82 ? -31.180 -3.654 42.708 1.00 88.25 82 PRO A C 1
ATOM 660 O O . PRO A 1 82 ? -31.305 -4.800 42.268 1.00 88.25 82 PRO A O 1
ATOM 663 N N . TYR A 1 83 ? -30.896 -3.409 43.985 1.00 90.12 83 TYR A N 1
ATOM 664 C CA . TYR A 1 83 ? -30.758 -4.463 44.989 1.00 90.12 83 TYR A CA 1
ATOM 665 C C . TYR A 1 83 ? -32.134 -5.052 45.300 1.00 90.12 83 TYR A C 1
ATOM 667 O O . TYR A 1 83 ? -33.092 -4.308 45.494 1.00 90.12 83 TYR A O 1
ATOM 675 N N . VAL A 1 84 ? -32.254 -6.377 45.360 1.00 91.12 84 VAL A N 1
ATOM 676 C CA . VAL A 1 84 ? -33.545 -7.054 45.560 1.00 91.12 84 VAL A CA 1
ATOM 677 C C . VAL A 1 84 ? -33.540 -7.813 46.883 1.00 91.12 84 VAL A C 1
ATOM 679 O O . VAL A 1 84 ? -32.583 -8.523 47.185 1.00 91.12 84 VAL A O 1
ATOM 682 N N . CYS A 1 85 ? -34.604 -7.676 47.677 1.00 88.88 85 CYS A N 1
ATOM 683 C CA . CYS A 1 85 ? -34.786 -8.487 48.880 1.00 88.88 85 CYS A CA 1
ATOM 684 C C . CYS A 1 85 ? -35.120 -9.941 48.493 1.00 88.88 85 CYS A C 1
ATOM 686 O O . CYS A 1 85 ? -36.099 -10.157 47.773 1.00 88.88 85 CYS A O 1
ATOM 688 N N . PRO A 1 86 ? -34.380 -10.947 49.000 1.00 85.12 86 PRO A N 1
ATOM 689 C CA . PRO A 1 86 ? -34.580 -12.348 48.626 1.00 85.12 86 PRO A CA 1
ATOM 690 C C . PRO A 1 86 ? -35.909 -12.938 49.121 1.00 85.12 86 PRO A C 1
ATOM 692 O O . PRO A 1 86 ? -36.353 -13.949 48.591 1.00 85.12 86 PRO A O 1
ATOM 695 N N . TYR A 1 87 ? -36.553 -12.320 50.117 1.00 86.88 87 TYR A N 1
ATOM 696 C CA . TYR A 1 87 ? -37.763 -12.865 50.741 1.00 86.88 87 TYR A CA 1
ATOM 697 C C . TYR A 1 87 ? -39.064 -12.260 50.198 1.00 86.88 87 TYR A C 1
ATOM 699 O O . TYR A 1 87 ? -40.059 -12.966 50.071 1.00 86.88 87 TYR A O 1
ATOM 707 N N . CYS A 1 88 ? -39.079 -10.963 49.872 1.00 87.56 88 CYS A N 1
ATOM 708 C CA . CYS A 1 88 ? -40.288 -10.268 49.406 1.00 87.56 88 CYS A CA 1
ATOM 709 C C . CYS A 1 88 ? -40.196 -9.733 47.969 1.00 87.56 88 CYS A C 1
ATOM 711 O O . CYS A 1 88 ? -41.196 -9.255 47.440 1.00 87.56 88 CYS A O 1
ATOM 713 N N . GLY A 1 89 ? -39.018 -9.785 47.336 1.00 86.38 89 GLY A N 1
ATOM 714 C CA . GLY A 1 89 ? -38.811 -9.304 45.967 1.00 86.38 89 GLY A CA 1
ATOM 715 C C . GLY A 1 89 ? -38.821 -7.779 45.804 1.00 86.38 89 GLY A C 1
ATOM 716 O O . GLY A 1 89 ? -38.762 -7.287 44.676 1.00 86.38 89 GLY A O 1
ATOM 717 N N . ALA A 1 90 ? -38.886 -7.014 46.899 1.00 88.44 90 ALA A N 1
ATOM 718 C CA . ALA A 1 90 ? -38.826 -5.556 46.851 1.00 88.44 90 ALA A CA 1
ATOM 719 C C . ALA A 1 90 ? -37.458 -5.068 46.339 1.00 88.44 90 ALA A C 1
ATOM 721 O O . ALA A 1 90 ? -36.421 -5.657 46.656 1.00 88.44 90 ALA A O 1
ATOM 722 N N . LYS A 1 91 ? -37.472 -3.997 45.535 1.00 91.69 91 LYS A N 1
ATOM 723 C CA . LYS A 1 91 ? -36.295 -3.399 44.885 1.00 91.69 91 LYS A CA 1
ATOM 724 C C . LYS A 1 91 ? -35.846 -2.145 45.637 1.00 91.69 91 LYS A C 1
ATOM 726 O O . LYS A 1 91 ? -36.683 -1.325 46.000 1.00 91.69 91 LYS A O 1
ATOM 731 N N . TYR A 1 92 ? -34.537 -1.985 45.805 1.00 88.94 92 TYR A N 1
ATOM 732 C CA . TYR A 1 92 ? -33.899 -0.929 46.588 1.00 88.94 92 TYR A CA 1
ATOM 733 C C . TYR A 1 92 ? -32.713 -0.312 45.848 1.00 88.94 92 TYR A C 1
ATOM 735 O O . TYR A 1 92 ? -32.056 -0.965 45.032 1.00 88.94 92 TYR A O 1
ATOM 743 N N . ASN A 1 93 ? -32.408 0.944 46.177 1.00 87.94 93 ASN A N 1
ATOM 744 C CA . ASN A 1 93 ? -31.281 1.671 45.588 1.00 87.94 93 ASN A CA 1
ATOM 745 C C . ASN A 1 93 ? -29.959 1.351 46.299 1.00 87.94 93 ASN A C 1
ATOM 747 O O . ASN A 1 93 ? -28.889 1.514 45.714 1.00 87.94 93 ASN A O 1
ATOM 751 N N . THR A 1 94 ? -30.020 0.865 47.545 1.00 89.00 94 THR A N 1
ATOM 752 C CA . THR A 1 94 ? -28.836 0.525 48.341 1.00 89.00 94 THR A CA 1
ATOM 753 C C . THR A 1 94 ? -28.884 -0.904 48.884 1.00 89.00 94 THR A C 1
ATOM 755 O O . THR A 1 94 ? -29.939 -1.447 49.214 1.00 89.00 94 THR A O 1
ATOM 758 N N . ALA A 1 95 ? -27.704 -1.513 49.039 1.00 87.56 95 ALA A N 1
ATOM 759 C CA . ALA A 1 95 ? -27.567 -2.841 49.638 1.00 87.56 95 ALA A CA 1
ATOM 760 C C . ALA A 1 95 ? -28.029 -2.876 51.107 1.00 87.56 95 ALA A C 1
ATOM 762 O O . ALA A 1 95 ? -28.506 -3.904 51.586 1.00 87.56 95 ALA A O 1
ATOM 763 N N . LYS A 1 96 ? -27.893 -1.752 51.826 1.00 88.88 96 LYS A N 1
ATOM 764 C CA . LYS A 1 96 ? -28.287 -1.637 53.234 1.00 88.88 96 LYS A CA 1
ATOM 765 C C . LYS A 1 96 ? -29.801 -1.749 53.391 1.00 88.88 96 LYS A C 1
ATOM 767 O O . LYS A 1 96 ? -30.250 -2.549 54.202 1.00 88.88 96 LYS A O 1
ATOM 772 N N . GLU A 1 97 ? -30.565 -1.039 52.565 1.00 88.25 97 GLU A N 1
ATOM 773 C CA . GLU A 1 97 ? -32.031 -1.115 52.557 1.00 88.25 97 GLU A CA 1
ATOM 774 C C . GLU A 1 97 ? -32.533 -2.524 52.221 1.00 88.25 97 GLU A C 1
ATOM 776 O O . GLU A 1 97 ? -33.396 -3.055 52.920 1.00 88.25 97 GLU A O 1
ATOM 781 N N . ALA A 1 98 ? -31.946 -3.173 51.209 1.00 88.00 98 ALA A N 1
ATOM 782 C CA . ALA A 1 98 ? -32.296 -4.550 50.860 1.00 88.00 98 ALA A CA 1
ATOM 783 C C . ALA A 1 98 ? -31.988 -5.530 52.006 1.00 88.00 98 ALA A C 1
ATOM 785 O O . ALA A 1 98 ? -32.792 -6.416 52.307 1.00 88.00 98 ALA A O 1
ATOM 786 N N . LYS A 1 99 ? -30.849 -5.347 52.691 1.00 86.50 99 LYS A N 1
ATOM 787 C CA . LYS A 1 99 ? -30.464 -6.159 53.852 1.00 86.50 99 LYS A CA 1
ATOM 788 C C . LYS A 1 99 ? -31.372 -5.903 55.052 1.00 86.50 99 LYS A C 1
ATOM 790 O O . LYS A 1 99 ? -31.753 -6.856 55.725 1.00 86.50 99 LYS A O 1
ATOM 795 N N . ASP A 1 100 ? -31.744 -4.658 55.316 1.00 90.62 100 ASP A N 1
ATOM 796 C CA . ASP A 1 100 ? -32.652 -4.319 56.410 1.00 90.62 100 ASP A CA 1
ATOM 797 C C . ASP A 1 100 ? -34.053 -4.878 56.157 1.00 90.62 100 ASP A C 1
ATOM 799 O O . ASP A 1 100 ? -34.607 -5.522 57.043 1.00 90.62 100 ASP A O 1
ATOM 803 N N . CYS A 1 101 ? -34.568 -4.790 54.927 1.00 85.75 101 CYS A N 1
ATOM 804 C CA . CYS A 1 101 ? -35.800 -5.472 54.531 1.00 85.75 101 CYS A CA 1
ATOM 805 C C . CYS A 1 101 ? -35.725 -6.985 54.798 1.00 85.75 101 CYS A C 1
ATOM 807 O O . CYS A 1 101 ? -36.639 -7.571 55.381 1.00 85.75 101 CYS A O 1
ATOM 809 N N . SER A 1 102 ? -34.594 -7.610 54.458 1.00 82.81 102 SER A N 1
ATOM 810 C CA . SER A 1 102 ? -34.405 -9.050 54.639 1.00 82.81 102 SER A CA 1
ATOM 811 C C . SER A 1 102 ? -34.409 -9.519 56.103 1.00 82.81 102 SER A C 1
ATOM 813 O O . SER A 1 102 ? -34.669 -10.689 56.359 1.00 82.81 102 SER A O 1
ATOM 815 N N . LYS A 1 103 ? -34.169 -8.623 57.072 1.00 86.44 103 LYS A N 1
ATOM 816 C CA . LYS A 1 103 ? -34.241 -8.941 58.512 1.00 86.44 103 LYS A CA 1
ATOM 817 C C . LYS A 1 103 ? -35.675 -9.051 59.028 1.00 86.44 103 LYS A C 1
ATOM 819 O O . LYS A 1 103 ? -35.912 -9.760 60.000 1.00 86.44 103 LYS A O 1
ATOM 824 N N . PHE A 1 104 ? -36.608 -8.324 58.413 1.00 83.50 104 PHE A N 1
ATOM 825 C CA . PHE A 1 104 ? -38.006 -8.257 58.853 1.00 83.50 104 PHE A CA 1
ATOM 826 C C . PHE A 1 104 ? -38.936 -9.112 57.989 1.00 83.50 104 PHE A C 1
ATOM 828 O O . PHE A 1 104 ? -40.006 -9.516 58.445 1.00 83.50 104 PHE A O 1
ATOM 835 N N . CYS A 1 105 ? -38.542 -9.419 56.753 1.00 82.56 105 CYS A N 1
ATOM 836 C CA . CYS A 1 105 ? -39.286 -10.339 55.907 1.00 82.56 105 CYS A CA 1
ATOM 837 C C . CYS A 1 105 ? -39.050 -11.790 56.342 1.00 82.56 105 CYS A C 1
ATOM 839 O O . CYS A 1 105 ? -37.925 -12.280 56.319 1.00 82.56 105 CYS A O 1
ATOM 841 N N . LYS A 1 106 ? -40.128 -12.500 56.692 1.00 68.31 106 LYS A N 1
ATOM 842 C CA . LYS A 1 106 ? -40.102 -13.962 56.807 1.00 68.31 106 LYS A CA 1
ATOM 843 C C . LYS A 1 106 ? -40.144 -14.561 55.401 1.00 68.31 106 LYS A C 1
ATOM 845 O O . LYS A 1 106 ? -40.923 -14.091 54.572 1.00 68.31 106 LYS A O 1
ATOM 850 N N . ALA A 1 107 ? -39.296 -15.555 55.139 1.00 63.12 107 ALA A N 1
ATOM 851 C CA . ALA A 1 107 ? -39.346 -16.327 53.901 1.00 63.12 107 ALA A CA 1
ATOM 852 C C . ALA A 1 107 ? -40.772 -16.863 53.689 1.00 63.12 107 ALA A C 1
ATOM 854 O O . ALA A 1 107 ? -41.388 -17.344 54.643 1.00 63.12 107 ALA A O 1
ATOM 855 N N . LYS A 1 108 ? -41.295 -16.692 52.473 1.00 58.09 108 LYS A N 1
ATOM 856 C CA . LYS A 1 108 ? -42.566 -17.287 52.053 1.00 58.09 108 LYS A CA 1
ATOM 857 C C . LYS A 1 108 ? -42.418 -18.790 51.868 1.00 58.09 108 LYS A C 1
ATOM 859 O O . LYS A 1 108 ? -41.343 -19.199 51.379 1.00 58.09 108 LYS A O 1
#

Secondary structure (DSSP, 8-state):
--HHHHHHHHHHHHHHHHHHHHHHHHHHHHHHHHHHHHHHHHHHHHHHHHHHHHHHHHHHHHHHHHHHHHHTT----PPPPPEE-TTT--EESSHHHHHHHHHHPPP-

Radius of gyration: 46.68 Å; chains: 1; bounding box: 99×25×114 Å

Foldseek 3Di:
DPVVVVVVVVVVVVVVVVVVVVVVVVVVVVVVVVVVVVVVVVVVVVVVVVVVVVVVVVVVVVVVVVVVVVVVPPPPPDPPAFQAQPAPRDTHNDPVVSVVVNVPHDHD